Protein AF-A0A951RQY9-F1 (afdb_monomer_lite)

Foldseek 3Di:
DDDDPDDDDDDQPDPCVVVDDDDRQQQDDDPHGGVVCVVCVVVPD

Radius of gyrati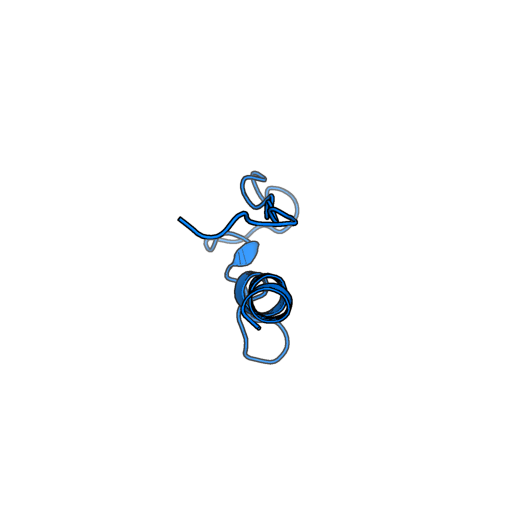on: 13.68 Å; chains: 1; bounding box: 36×21×32 Å

pLDDT: mean 92.61, std 8.29, range [57.16, 98.12]

Secondary structure (DSSP, 8-state):
-PPPS-----------TTT-SSS-GGGSEETTEEHHHHHHGGG--

Structure (mmCIF, N/CA/C/O backbone):
data_AF-A0A951RQY9-F1
#
_entry.id   AF-A0A951RQY9-F1
#
loop_
_atom_site.group_PDB
_atom_site.id
_atom_site.type_symbol
_atom_site.label_atom_id
_atom_site.label_alt_id
_atom_site.label_comp_id
_atom_site.label_asym_id
_atom_site.label_entity_id
_atom_site.label_seq_id
_atom_site.pdbx_PDB_ins_code
_atom_site.Cartn_x
_atom_site.Cartn_y
_atom_site.Cartn_z
_atom_site.occupancy
_atom_site.B_iso_or_equiv
_atom_site.auth_seq_id
_atom_site.auth_comp_id
_atom_site.auth_asym_id
_atom_site.auth_atom_id
_atom_site.pdbx_PDB_model_num
ATOM 1 N N . MET A 1 1 ? -26.647 2.491 12.519 1.00 57.16 1 MET A N 1
ATOM 2 C CA . MET A 1 1 ? -25.380 2.846 11.847 1.00 57.16 1 MET A CA 1
ATOM 3 C C . MET A 1 1 ? -24.362 3.092 12.944 1.00 57.16 1 MET A C 1
ATOM 5 O O . MET A 1 1 ? -24.571 4.000 13.738 1.00 57.16 1 MET A O 1
ATOM 9 N N . THR A 1 2 ? -23.371 2.218 13.095 1.00 71.56 2 THR A N 1
ATOM 10 C CA . THR A 1 2 ? -22.290 2.407 14.072 1.00 71.56 2 THR A CA 1
ATOM 11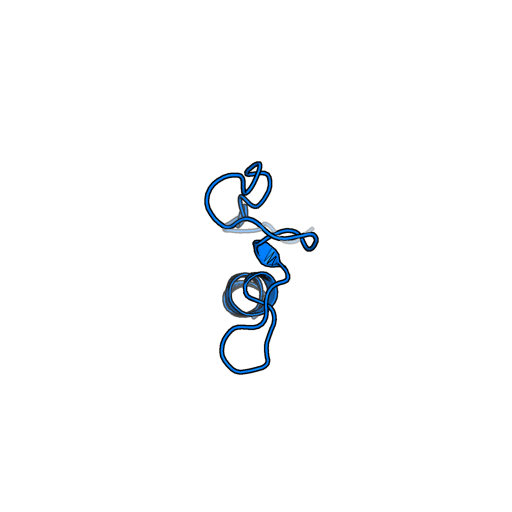 C C . THR A 1 2 ? -21.471 3.628 13.669 1.00 71.56 2 THR A C 1
ATOM 13 O O . THR A 1 2 ? -21.164 3.821 12.493 1.00 71.56 2 THR A O 1
ATOM 16 N N . LYS A 1 3 ? -21.180 4.498 14.635 1.00 79.94 3 LYS A N 1
ATOM 17 C CA . LYS A 1 3 ? -20.294 5.641 14.428 1.00 79.94 3 LYS A CA 1
ATOM 18 C C . LYS A 1 3 ? -18.885 5.092 14.199 1.00 79.94 3 LYS A C 1
ATOM 20 O O . LYS A 1 3 ? -18.420 4.283 14.992 1.00 79.94 3 LYS A O 1
ATOM 25 N N . LEU A 1 4 ? -18.246 5.488 13.103 1.00 82.81 4 LEU A N 1
ATOM 26 C CA . LEU A 1 4 ? -16.823 5.232 12.901 1.00 82.81 4 LEU A CA 1
ATOM 27 C C . LEU A 1 4 ? -16.047 6.274 13.708 1.00 82.81 4 LEU A C 1
ATOM 29 O O . LEU A 1 4 ? -16.294 7.471 13.548 1.00 82.81 4 LEU A O 1
ATOM 33 N N . ASP A 1 5 ? -15.129 5.830 14.562 1.00 87.62 5 ASP A N 1
ATOM 34 C CA . ASP A 1 5 ? -14.285 6.732 15.358 1.00 87.62 5 ASP A CA 1
ATOM 35 C C . ASP A 1 5 ? -13.148 7.345 14.526 1.00 87.62 5 ASP A C 1
ATOM 37 O O . ASP A 1 5 ? -12.644 8.421 14.849 1.00 87.62 5 ASP A O 1
ATOM 41 N N . ALA A 1 6 ? -12.771 6.693 13.422 1.00 90.56 6 ALA A N 1
ATOM 42 C CA . ALA A 1 6 ? -11.752 7.164 12.493 1.00 90.56 6 ALA A CA 1
ATOM 43 C C . ALA A 1 6 ? -11.995 6.652 11.064 1.00 90.56 6 ALA A C 1
ATOM 45 O O . ALA A 1 6 ? -12.640 5.624 10.852 1.00 90.56 6 ALA A O 1
ATOM 46 N N . ILE A 1 7 ? -11.441 7.367 10.079 1.00 93.25 7 ILE A N 1
ATOM 47 C CA . ILE A 1 7 ? -11.403 6.965 8.667 1.00 93.25 7 ILE A CA 1
ATOM 48 C C . ILE A 1 7 ? -9.948 7.008 8.199 1.00 93.25 7 ILE A C 1
ATOM 50 O O . ILE A 1 7 ? -9.283 8.037 8.327 1.00 93.25 7 ILE A O 1
ATOM 54 N N . ALA A 1 8 ? -9.464 5.908 7.621 1.00 94.69 8 ALA A N 1
ATOM 55 C CA . ALA A 1 8 ? -8.155 5.850 6.981 1.00 94.69 8 ALA A CA 1
ATOM 56 C C . ALA A 1 8 ? -8.269 6.192 5.487 1.00 94.69 8 ALA A C 1
ATOM 58 O O . ALA A 1 8 ? -9.052 5.583 4.759 1.00 94.69 8 ALA A O 1
ATOM 59 N N . ILE A 1 9 ? -7.463 7.148 5.015 1.00 96.31 9 ILE A N 1
ATOM 60 C CA . ILE A 1 9 ? -7.358 7.507 3.595 1.00 96.31 9 ILE A CA 1
ATOM 61 C C . ILE A 1 9 ? -5.975 7.095 3.100 1.00 96.31 9 ILE A C 1
ATOM 63 O O . ILE A 1 9 ? -4.961 7.649 3.524 1.00 96.31 9 ILE A O 1
ATOM 67 N N . ILE A 1 10 ? -5.930 6.137 2.174 1.00 97.06 10 ILE A N 1
ATOM 68 C CA . ILE A 1 10 ? -4.677 5.650 1.594 1.00 97.06 10 ILE A CA 1
ATOM 69 C C . ILE A 1 10 ? -4.409 6.372 0.272 1.00 97.06 10 ILE A C 1
ATOM 71 O O . ILE A 1 10 ? -5.022 6.082 -0.755 1.00 97.06 10 ILE A O 1
ATOM 75 N N . VAL A 1 11 ? -3.475 7.324 0.285 1.00 97.44 11 VAL A N 1
ATOM 76 C CA . VAL A 1 11 ? -3.100 8.092 -0.911 1.00 97.44 11 VAL A CA 1
ATOM 77 C C . VAL A 1 11 ? -2.200 7.267 -1.840 1.00 97.44 11 VAL A C 1
ATOM 79 O O . VAL A 1 11 ? -1.021 7.055 -1.573 1.00 97.44 11 VAL A O 1
ATOM 82 N N . ALA A 1 12 ? -2.757 6.800 -2.962 1.00 96.50 12 ALA A N 1
ATOM 83 C CA . ALA A 1 12 ? -2.058 5.937 -3.927 1.00 96.50 12 ALA A CA 1
ATOM 84 C C . ALA A 1 12 ? -2.108 6.443 -5.386 1.00 96.50 12 ALA A C 1
ATOM 86 O O . ALA A 1 12 ? -1.782 5.704 -6.308 1.00 96.50 12 ALA A O 1
ATOM 87 N N . ALA A 1 13 ? -2.486 7.706 -5.608 1.00 95.25 13 ALA A N 1
ATOM 88 C CA . ALA A 1 13 ? -2.688 8.293 -6.941 1.00 95.25 13 ALA A CA 1
ATOM 89 C C . ALA A 1 13 ? -1.444 9.004 -7.524 1.00 95.25 13 ALA A C 1
ATOM 91 O O . ALA A 1 13 ? -1.554 9.854 -8.407 1.00 95.25 13 ALA A O 1
ATOM 92 N N . GLY A 1 14 ? -0.244 8.712 -7.014 1.00 94.69 14 GLY A N 1
ATOM 93 C CA . GLY A 1 14 ? 0.988 9.306 -7.541 1.00 94.69 14 GLY A CA 1
ATOM 94 C C . GLY A 1 14 ? 1.335 8.757 -8.929 1.00 94.69 14 GLY A C 1
ATOM 95 O O . GLY A 1 14 ? 1.217 7.559 -9.159 1.00 94.69 14 GLY A O 1
ATOM 96 N N . ARG A 1 15 ? 1.849 9.606 -9.831 1.00 93.75 15 ARG A N 1
ATOM 97 C CA . ARG A 1 15 ? 2.190 9.220 -11.221 1.00 93.75 15 ARG A CA 1
ATOM 98 C C . ARG A 1 15 ? 3.274 8.144 -11.348 1.00 93.75 15 ARG A C 1
ATOM 100 O O . ARG A 1 15 ? 3.413 7.538 -12.398 1.00 93.75 15 ARG A O 1
ATOM 107 N N . GLY A 1 16 ? 4.075 7.922 -10.305 1.00 94.06 16 GLY A N 1
ATOM 108 C CA . GLY A 1 16 ? 5.090 6.863 -10.307 1.00 94.06 16 GLY A CA 1
ATOM 109 C C . GLY A 1 16 ? 6.298 7.103 -11.226 1.00 94.06 16 GLY A C 1
ATOM 110 O O . GLY A 1 16 ? 7.123 6.206 -11.340 1.00 94.06 16 GLY A O 1
ATOM 111 N N . GLU A 1 17 ? 6.464 8.302 -11.803 1.00 94.56 17 GLU A N 1
ATOM 112 C CA . GLU A 1 17 ? 7.502 8.631 -12.808 1.00 94.56 17 GLU A CA 1
ATOM 113 C C . GLU A 1 17 ? 8.925 8.219 -12.400 1.00 94.56 17 GLU A C 1
ATOM 115 O O . GLU A 1 17 ? 9.690 7.736 -13.226 1.00 94.56 17 GLU A O 1
ATOM 120 N N . ARG A 1 18 ? 9.274 8.356 -11.113 1.00 95.06 18 ARG A N 1
ATOM 121 C CA . ARG A 1 18 ? 10.598 7.972 -10.589 1.00 95.06 18 ARG A CA 1
ATOM 122 C C . ARG A 1 18 ? 10.742 6.487 -10.271 1.00 95.06 18 ARG A C 1
ATOM 124 O O . ARG A 1 18 ? 11.860 5.995 -10.232 1.00 95.06 18 ARG A O 1
ATOM 131 N N . ALA A 1 19 ? 9.639 5.802 -9.975 1.00 93.81 19 ALA A N 1
ATOM 132 C CA . ALA A 1 19 ? 9.678 4.355 -9.789 1.00 93.81 19 ALA A CA 1
ATOM 133 C C . ALA A 1 19 ? 9.882 3.656 -11.142 1.00 93.81 19 ALA A C 1
ATOM 135 O O . ALA A 1 19 ? 10.564 2.639 -11.198 1.00 93.81 19 ALA A O 1
ATOM 136 N N . GLY A 1 20 ? 9.352 4.242 -12.225 1.00 88.38 20 GLY A N 1
ATOM 137 C CA . GLY A 1 20 ? 9.413 3.673 -13.569 1.00 88.38 20 GLY A CA 1
ATOM 138 C C . GLY A 1 20 ? 8.539 2.422 -13.708 1.00 88.38 20 GLY A C 1
ATOM 139 O O . GLY A 1 20 ? 7.776 2.085 -12.807 1.00 88.38 20 GLY A O 1
ATOM 140 N N . GLY A 1 21 ? 8.658 1.730 -14.844 1.00 89.19 21 GLY A N 1
ATOM 141 C CA . GLY A 1 21 ? 7.967 0.464 -15.116 1.00 89.19 21 GLY A CA 1
ATOM 142 C C . GLY A 1 21 ? 6.519 0.596 -15.610 1.00 89.19 21 GLY A C 1
ATOM 143 O O . GLY A 1 21 ? 5.904 1.655 -15.545 1.00 89.19 21 GLY A O 1
ATOM 144 N N . ALA A 1 22 ? 5.985 -0.508 -16.142 1.00 91.12 22 ALA A N 1
ATOM 145 C CA . ALA A 1 22 ? 4.638 -0.563 -16.725 1.00 91.12 22 ALA A CA 1
ATOM 146 C C . ALA A 1 22 ? 3.524 -0.741 -15.678 1.00 91.12 22 ALA A C 1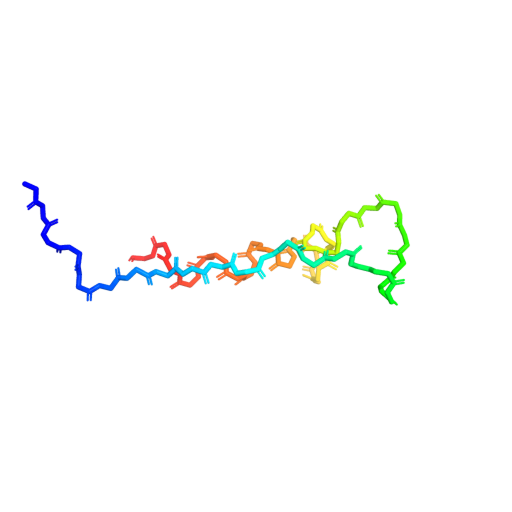
ATOM 148 O O . ALA A 1 22 ? 2.376 -0.365 -15.905 1.00 91.12 22 ALA A O 1
ATOM 149 N N . THR A 1 23 ? 3.857 -1.319 -14.524 1.00 93.81 23 THR A N 1
ATOM 150 C CA . THR A 1 23 ? 2.899 -1.572 -13.444 1.00 93.81 23 THR A CA 1
ATOM 151 C C . THR A 1 23 ? 2.866 -0.375 -12.490 1.00 93.81 23 THR A C 1
ATOM 15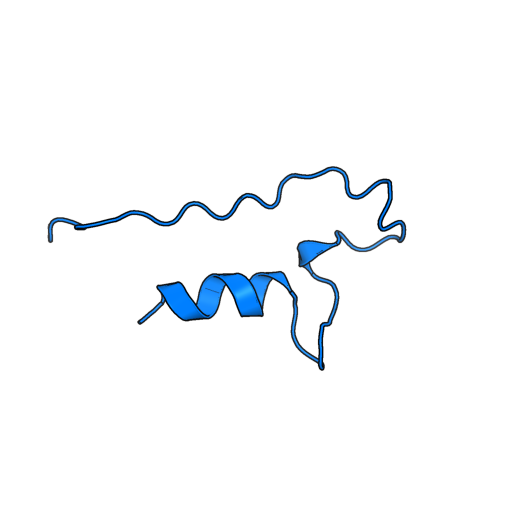3 O O . THR A 1 23 ? 3.937 0.065 -12.069 1.00 93.81 23 THR A O 1
ATOM 156 N N . PRO A 1 24 ? 1.690 0.123 -12.060 1.00 95.94 24 PRO A N 1
ATOM 157 C CA . PRO A 1 24 ? 1.620 1.161 -11.036 1.00 95.94 24 PRO A CA 1
ATOM 158 C C . PRO A 1 24 ? 2.332 0.737 -9.745 1.00 95.94 24 PRO A C 1
ATOM 160 O O . PRO A 1 24 ? 2.131 -0.375 -9.247 1.00 95.94 24 PRO A O 1
ATOM 163 N N . LYS A 1 25 ? 3.146 1.637 -9.181 1.00 97.00 25 LYS A N 1
ATOM 164 C CA . LYS A 1 25 ? 4.055 1.351 -8.057 1.00 97.00 25 LYS A CA 1
ATOM 165 C C . LYS A 1 25 ? 3.369 0.664 -6.870 1.00 97.00 25 LYS A C 1
ATOM 167 O O . LYS A 1 25 ? 3.951 -0.227 -6.261 1.00 97.00 25 LYS A O 1
ATOM 172 N N . GLN A 1 26 ? 2.140 1.059 -6.525 1.00 97.38 26 GLN A N 1
ATOM 173 C CA . GLN A 1 26 ? 1.428 0.499 -5.371 1.00 97.38 26 GLN A CA 1
ATOM 174 C C . GLN A 1 26 ? 1.133 -1.006 -5.498 1.00 97.38 26 GLN A C 1
ATOM 176 O O . GLN A 1 26 ? 0.908 -1.669 -4.488 1.00 97.38 26 GLN A O 1
ATOM 181 N N . TYR A 1 27 ? 1.163 -1.565 -6.711 1.00 97.00 27 TYR A N 1
ATOM 182 C CA . TYR A 1 27 ? 0.943 -2.994 -6.943 1.00 97.00 27 TYR A CA 1
ATOM 183 C C . TYR A 1 27 ? 2.232 -3.811 -7.000 1.00 97.00 27 TYR A C 1
ATOM 185 O O . TYR A 1 27 ? 2.172 -5.031 -7.134 1.00 97.00 27 TYR A O 1
ATOM 193 N N . TRP A 1 28 ? 3.397 -3.173 -6.893 1.00 96.94 28 TRP A N 1
ATOM 194 C CA . TRP A 1 28 ? 4.662 -3.892 -6.941 1.00 96.94 28 TRP A CA 1
ATOM 195 C C . TRP A 1 28 ? 4.823 -4.812 -5.731 1.00 96.94 28 TRP A C 1
ATOM 197 O O . TRP A 1 28 ? 4.418 -4.442 -4.619 1.00 96.94 28 TRP A O 1
ATOM 207 N N . PRO A 1 29 ? 5.418 -6.001 -5.924 1.00 97.19 29 PRO A N 1
ATOM 208 C CA . PRO A 1 29 ? 5.682 -6.909 -4.828 1.00 97.19 29 PRO A CA 1
ATOM 209 C C . PRO A 1 29 ? 6.802 -6.357 -3.941 1.00 97.19 29 PRO A C 1
ATOM 211 O O . PRO A 1 29 ? 7.891 -6.030 -4.404 1.00 97.19 29 PRO A O 1
ATOM 214 N N . LEU A 1 30 ? 6.543 -6.322 -2.641 1.00 96.81 30 LEU A N 1
ATOM 215 C CA . LEU A 1 30 ? 7.522 -6.173 -1.577 1.00 96.81 30 LEU A CA 1
ATOM 216 C C . LEU A 1 30 ? 7.440 -7.439 -0.727 1.00 96.81 30 LEU A C 1
ATOM 218 O O . LEU A 1 30 ? 6.400 -7.711 -0.127 1.00 96.81 30 LEU A O 1
ATOM 222 N N . LEU A 1 31 ? 8.510 -8.239 -0.729 1.00 97.81 31 LEU A N 1
ATOM 223 C CA . LEU A 1 31 ? 8.543 -9.550 -0.064 1.00 97.81 31 LEU A CA 1
ATOM 224 C C . LEU A 1 31 ? 7.370 -10.459 -0.493 1.00 97.81 31 LEU A C 1
ATOM 226 O O . LEU A 1 31 ? 6.680 -11.048 0.332 1.00 97.81 31 LEU A O 1
ATOM 230 N N . GLY A 1 32 ? 7.103 -10.519 -1.803 1.00 97.62 32 GLY A N 1
ATOM 231 C CA . GLY A 1 32 ? 6.055 -11.372 -2.384 1.00 97.62 32 GLY A CA 1
ATOM 232 C C . GLY A 1 32 ? 4.621 -10.846 -2.248 1.00 97.62 32 GLY A C 1
ATOM 233 O O . GLY A 1 32 ? 3.689 -11.494 -2.713 1.00 97.62 32 GLY A O 1
ATOM 234 N N . LYS A 1 33 ? 4.419 -9.664 -1.657 1.00 98.00 33 LYS A N 1
ATOM 235 C CA . LYS A 1 33 ? 3.094 -9.080 -1.425 1.00 98.00 33 LYS A CA 1
ATOM 236 C C . LYS A 1 33 ? 3.017 -7.662 -1.973 1.00 98.00 33 LYS A C 1
ATOM 238 O O . LYS A 1 33 ? 3.963 -6.898 -1.830 1.00 98.00 33 LYS A O 1
ATOM 243 N N . ALA A 1 34 ? 1.896 -7.295 -2.592 1.00 98.12 34 ALA A N 1
ATOM 244 C CA . ALA A 1 34 ? 1.714 -5.942 -3.117 1.00 98.12 34 ALA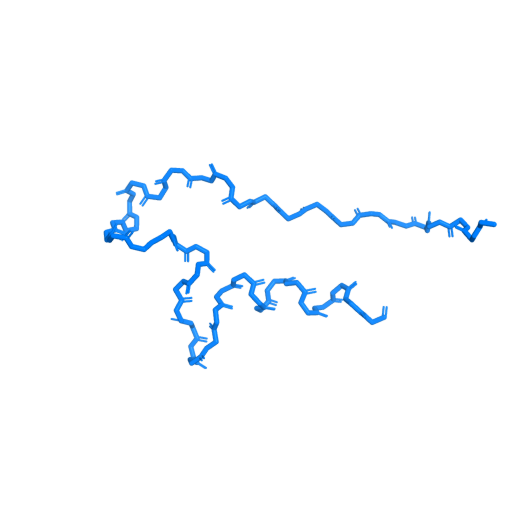 A CA 1
ATOM 245 C C . ALA A 1 34 ? 1.907 -4.886 -2.014 1.00 98.12 34 ALA A C 1
ATOM 247 O O . ALA A 1 34 ? 1.349 -5.023 -0.923 1.00 98.12 34 ALA A O 1
ATOM 248 N N . MET A 1 35 ? 2.642 -3.813 -2.314 1.00 97.31 35 MET A N 1
ATOM 249 C CA . MET A 1 35 ? 2.855 -2.688 -1.395 1.00 97.31 35 MET A CA 1
ATOM 250 C C . MET A 1 35 ? 1.534 -2.142 -0.835 1.00 97.31 35 MET A C 1
ATOM 252 O O . MET A 1 35 ? 1.410 -1.959 0.370 1.00 97.31 35 MET A O 1
ATOM 256 N N . LEU A 1 36 ? 0.514 -1.981 -1.686 1.00 97.62 36 LEU A N 1
ATOM 257 C CA . LEU A 1 36 ? -0.820 -1.544 -1.271 1.00 97.62 36 LEU A CA 1
ATOM 258 C C . LEU A 1 36 ? -1.440 -2.479 -0.226 1.00 97.62 36 LEU A C 1
ATOM 260 O O . LEU A 1 36 ? -2.111 -2.024 0.694 1.00 97.62 36 LEU A O 1
ATOM 264 N N . ARG A 1 37 ? -1.200 -3.787 -0.341 1.00 97.81 37 ARG A N 1
ATOM 265 C CA . ARG A 1 37 ? -1.742 -4.770 0.596 1.00 97.81 37 ARG A CA 1
ATOM 266 C C . ARG A 1 37 ? -1.071 -4.672 1.964 1.00 97.81 37 ARG A C 1
ATOM 268 O O . ARG A 1 37 ? -1.773 -4.736 2.965 1.00 97.81 37 ARG A O 1
ATOM 275 N N . TRP A 1 38 ? 0.244 -4.443 2.012 1.00 97.88 38 TRP A N 1
ATOM 276 C CA . TRP A 1 38 ? 0.929 -4.112 3.269 1.00 97.88 38 TRP A CA 1
ATOM 277 C C . TRP A 1 38 ? 0.341 -2.868 3.946 1.00 97.88 38 TRP A C 1
ATOM 279 O O . TRP A 1 38 ? 0.294 -2.811 5.168 1.00 97.88 38 TRP A O 1
ATOM 289 N N . THR A 1 39 ? -0.115 -1.883 3.166 1.00 97.12 39 THR A N 1
ATOM 290 C CA . THR A 1 39 ? -0.690 -0.639 3.695 1.00 97.12 39 THR A CA 1
ATOM 291 C C . THR A 1 39 ? -2.119 -0.797 4.211 1.00 97.12 39 THR A C 1
ATOM 293 O O . THR A 1 39 ? -2.465 -0.165 5.201 1.00 97.12 39 THR A O 1
ATOM 296 N N . VAL A 1 40 ? -2.958 -1.597 3.547 1.00 97.00 40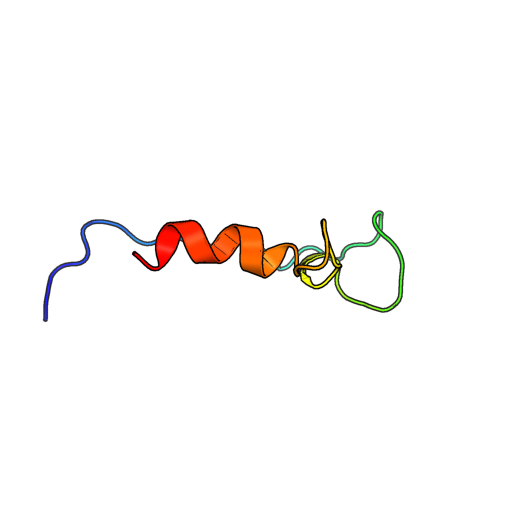 VAL A N 1
ATOM 297 C CA . VAL A 1 40 ? -4.393 -1.709 3.872 1.00 97.00 40 VAL A CA 1
ATOM 298 C C . VAL A 1 40 ? -4.648 -2.627 5.066 1.00 97.00 40 VAL A C 1
ATOM 300 O O . VAL A 1 40 ? -5.490 -2.315 5.900 1.00 97.00 40 VAL A O 1
ATOM 303 N N . GLU A 1 41 ? -3.930 -3.745 5.168 1.00 96.94 41 GLU A N 1
ATOM 304 C CA . GLU A 1 41 ? -4.194 -4.770 6.189 1.00 96.94 41 GLU A CA 1
ATOM 305 C C . GLU A 1 41 ? -4.197 -4.272 7.646 1.00 96.94 41 GLU A C 1
ATOM 307 O O . GLU A 1 41 ? -5.084 -4.699 8.383 1.00 96.94 41 GLU A O 1
ATOM 312 N N . PRO A 1 42 ? -3.315 -3.347 8.078 1.00 95.44 42 PRO A N 1
ATOM 313 C CA . PRO A 1 42 ? -3.358 -2.798 9.435 1.00 95.44 42 PRO A CA 1
ATOM 314 C C . PRO A 1 42 ? -4.658 -2.062 9.804 1.00 95.44 42 PRO A C 1
ATOM 316 O O . PRO A 1 42 ? -4.895 -1.831 10.984 1.00 95.44 42 PRO A O 1
ATOM 319 N N . PHE A 1 43 ? -5.487 -1.684 8.822 1.00 93.56 43 PHE A N 1
ATOM 320 C CA . PHE A 1 43 ? -6.742 -0.949 9.024 1.00 93.56 43 PHE A CA 1
ATOM 321 C C . PHE A 1 43 ? -8.003 -1.818 8.877 1.00 93.56 43 PHE A C 1
ATOM 323 O O . PHE A 1 43 ? -9.106 -1.284 8.950 1.00 93.56 43 PHE A O 1
ATOM 330 N N . LEU A 1 44 ? -7.865 -3.124 8.617 1.00 89.12 44 LEU A N 1
ATOM 331 C CA . LEU A 1 44 ? -8.994 -4.048 8.410 1.00 89.12 44 LEU A CA 1
ATOM 332 C C . LEU A 1 44 ? -9.397 -4.843 9.668 1.00 89.12 44 LEU A C 1
ATOM 334 O O . LEU A 1 44 ? -10.256 -5.719 9.563 1.00 89.12 44 LEU A O 1
ATOM 338 N N . ALA A 1 45 ? -8.755 -4.582 10.810 1.00 69.19 45 ALA A N 1
ATOM 339 C CA . ALA A 1 45 ? -9.017 -5.251 12.087 1.00 69.19 45 ALA A CA 1
ATOM 340 C C . ALA A 1 45 ? -10.213 -4.645 12.835 1.00 69.19 45 ALA A C 1
ATOM 342 O O . ALA A 1 45 ? -10.373 -3.404 12.783 1.00 69.19 45 ALA A O 1
#

Sequence (45 aa):
MTKLDAIAIIVAAGRGERAGGATPKQYWPLLGKAMLRWTVEPFLA